Protein AF-A0A066YVK7-F1 (afdb_monomer_lite)

pLDDT: mean 96.4, std 4.85, range [68.75, 98.81]

Sequence (74 aa):
MFRDANDRLYATDNRDPFTGAYVLSRGLLGSTADGRVYVASPLLKQRFDLATGACLDEDGVRIAVHAVHAVHPV

Foldseek 3Di:
DDADPVRDDWDWQQADPVPRDSAQVVFDWDADPVGFIWGQGPPPGFTAGRVFQDTPPDPPDGIDTDDDDDDDDD

Organism: NCBI:txid1348663

Radius of gyration: 12.3 Å; chains: 1; bounding box: 37×28×30 Å

InterPro domains:
  IPR012748 Rieske-like [2Fe-2S] domain, NirD-type [PF13806] (1-70)
  IPR017881 Nitrite reductase (NADH) small subunit [PTHR40562] (1-71)
  IPR036922 Rieske [2Fe-2S] iron-sulphur domain superfamily [G3DSA:2.102.10.10] (1-73)
  IPR036922 Rieske [2Fe-2S] iron-sulphur domain superfamily [SSF50022] (2-70)

Secondary structure (DSSP, 8-state):
-EE-TT--EEEE-SB-TTT--B-GGGSEEEE-TT--EEEE-TTT--EEETTT-BBSSSTT-B--EE--------

Structure (mmCIF, N/CA/C/O backbone):
data_AF-A0A066YVK7-F1
#
_entry.id   AF-A0A066YVK7-F1
#
loop_
_atom_site.group_PDB
_atom_site.id
_atom_site.type_symbol
_atom_site.label_atom_id
_atom_site.label_alt_id
_atom_site.label_comp_id
_atom_site.label_asym_id
_atom_site.label_entity_id
_atom_site.label_seq_id
_atom_site.pdbx_PDB_ins_code
_atom_site.Cartn_x
_atom_site.Cartn_y
_atom_site.Cartn_z
_atom_site.occupancy
_atom_site.B_iso_or_equiv
_atom_site.auth_seq_id
_atom_site.auth_comp_id
_atom_site.auth_asym_id
_atom_site.auth_atom_id
_atom_site.pdbx_PDB_model_num
ATOM 1 N N . MET A 1 1 ? -2.486 -7.203 6.062 1.00 96.06 1 MET A N 1
ATOM 2 C CA . MET A 1 1 ? -3.676 -6.575 6.670 1.00 96.06 1 MET A CA 1
ATOM 3 C C . MET A 1 1 ? -3.215 -5.313 7.364 1.00 96.06 1 MET A C 1
ATOM 5 O O . MET A 1 1 ? -2.261 -5.385 8.129 1.00 96.06 1 MET A O 1
ATOM 9 N N . PHE A 1 2 ? -3.866 -4.195 7.084 1.00 97.94 2 PHE A N 1
ATOM 10 C CA . PHE A 1 2 ? -3.615 -2.897 7.695 1.00 97.94 2 PHE A CA 1
ATOM 11 C C . PHE A 1 2 ? -4.946 -2.290 8.123 1.00 97.94 2 PHE A C 1
ATOM 13 O O . PHE A 1 2 ? -5.985 -2.581 7.528 1.00 97.94 2 PHE A O 1
ATOM 20 N N . ARG A 1 3 ? -4.894 -1.451 9.152 1.00 97.06 3 ARG A N 1
ATOM 21 C CA . ARG A 1 3 ? -6.018 -0.668 9.658 1.00 97.06 3 ARG A CA 1
ATOM 22 C C . ARG A 1 3 ? -5.534 0.767 9.791 1.00 97.06 3 ARG A C 1
ATOM 24 O O . ARG A 1 3 ? -4.511 0.986 10.438 1.00 97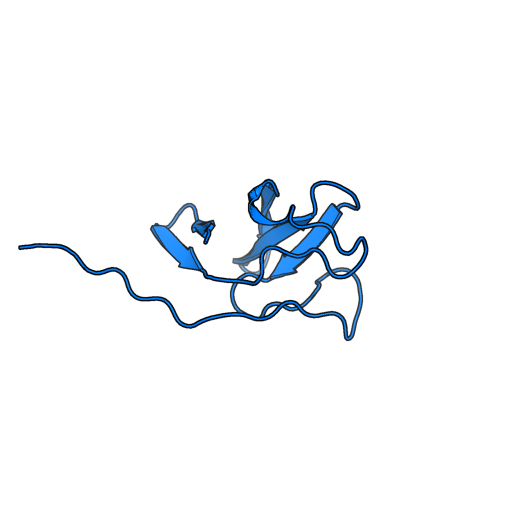.06 3 ARG A O 1
ATOM 31 N N . ASP A 1 4 ? -6.210 1.704 9.136 1.00 95.62 4 ASP A N 1
ATOM 32 C CA . ASP A 1 4 ? -5.865 3.123 9.247 1.00 95.62 4 ASP A CA 1
ATOM 33 C C . ASP A 1 4 ? -6.486 3.772 10.497 1.00 95.62 4 ASP A C 1
ATOM 35 O O . ASP A 1 4 ? -7.202 3.132 11.268 1.00 95.62 4 ASP A O 1
ATOM 39 N N . ALA A 1 5 ? -6.199 5.058 10.709 1.00 92.31 5 ALA A N 1
ATOM 40 C CA . ALA A 1 5 ? -6.717 5.817 11.849 1.00 92.31 5 ALA A CA 1
ATOM 41 C C . ALA A 1 5 ? -8.247 6.018 11.826 1.00 92.31 5 ALA A C 1
ATOM 43 O O . ALA A 1 5 ? -8.820 6.399 12.842 1.00 92.31 5 ALA A O 1
ATOM 44 N N . ASN A 1 6 ? -8.901 5.760 10.690 1.00 94.06 6 ASN A N 1
ATOM 45 C CA . ASN A 1 6 ? -10.350 5.843 10.507 1.00 94.06 6 ASN A CA 1
ATOM 46 C C . ASN A 1 6 ? -11.004 4.449 10.502 1.00 94.06 6 ASN A C 1
ATOM 48 O O . ASN A 1 6 ? -12.101 4.286 9.967 1.00 94.06 6 ASN A O 1
ATOM 52 N N . ASP A 1 7 ? -10.320 3.436 11.046 1.00 94.50 7 ASP A N 1
ATOM 53 C CA . ASP A 1 7 ? -10.771 2.043 11.114 1.00 94.50 7 ASP A CA 1
ATOM 54 C C . ASP A 1 7 ? -11.008 1.354 9.757 1.00 94.50 7 ASP A C 1
ATOM 56 O O . ASP A 1 7 ? -11.561 0.249 9.697 1.00 94.50 7 ASP A O 1
ATOM 60 N N . ARG A 1 8 ? -10.540 1.938 8.646 1.00 95.25 8 ARG A N 1
ATOM 61 C CA . ARG A 1 8 ? -10.658 1.303 7.327 1.00 95.25 8 ARG A CA 1
ATOM 62 C C . ARG A 1 8 ? -9.632 0.185 7.214 1.00 95.25 8 ARG A C 1
ATOM 64 O O . ARG A 1 8 ? -8.461 0.347 7.565 1.00 95.25 8 ARG A O 1
ATOM 71 N N . LEU A 1 9 ? -10.087 -0.959 6.710 1.00 97.19 9 LEU A N 1
ATOM 72 C CA . LEU A 1 9 ? -9.263 -2.145 6.517 1.00 97.19 9 LEU A CA 1
ATOM 73 C C . LEU A 1 9 ? -8.716 -2.210 5.096 1.00 97.19 9 LEU A C 1
ATOM 75 O O . LEU A 1 9 ? -9.439 -1.971 4.131 1.00 97.19 9 LEU A O 1
ATOM 79 N N . TYR A 1 10 ? -7.456 -2.624 4.989 1.00 98.31 10 TYR A N 1
ATOM 80 C CA . TYR A 1 10 ? -6.777 -2.874 3.722 1.00 98.31 10 TYR A CA 1
ATOM 81 C C . TYR A 1 10 ? -6.036 -4.209 3.783 1.00 98.31 10 TYR A C 1
ATOM 83 O O . TYR A 1 10 ? -5.456 -4.581 4.812 1.00 98.31 10 TYR A O 1
ATOM 91 N N . ALA A 1 11 ? -6.013 -4.936 2.671 1.00 98.38 11 ALA A N 1
ATOM 92 C CA . ALA A 1 11 ? -5.279 -6.186 2.545 1.00 98.38 11 ALA A CA 1
ATOM 93 C C . ALA A 1 11 ? -4.388 -6.130 1.306 1.00 98.38 11 ALA A C 1
ATOM 95 O O . ALA A 1 11 ? -4.865 -5.871 0.208 1.00 98.38 11 ALA A O 1
ATOM 96 N N . THR A 1 12 ? -3.096 -6.389 1.491 1.00 98.56 12 THR A N 1
ATOM 97 C CA . THR A 1 12 ? -2.104 -6.425 0.415 1.00 98.56 12 THR A CA 1
ATOM 98 C C . THR A 1 12 ? -1.173 -7.613 0.608 1.00 98.56 12 THR A C 1
ATOM 100 O O . THR A 1 12 ? -1.116 -8.188 1.705 1.00 98.56 12 THR A O 1
ATOM 103 N N . ASP A 1 13 ? -0.390 -7.933 -0.419 1.00 98.50 13 ASP A N 1
ATOM 104 C CA . ASP A 1 13 ? 0.765 -8.812 -0.251 1.00 98.50 13 ASP A CA 1
ATOM 105 C C . ASP A 1 13 ? 1.735 -8.240 0.789 1.00 98.50 13 ASP A C 1
ATOM 107 O O . ASP A 1 13 ? 1.922 -7.028 0.904 1.00 98.50 13 ASP A O 1
ATOM 111 N N . ASN A 1 14 ? 2.356 -9.129 1.568 1.00 98.69 14 ASN A N 1
ATOM 112 C CA . ASN A 1 14 ? 3.338 -8.745 2.586 1.00 98.69 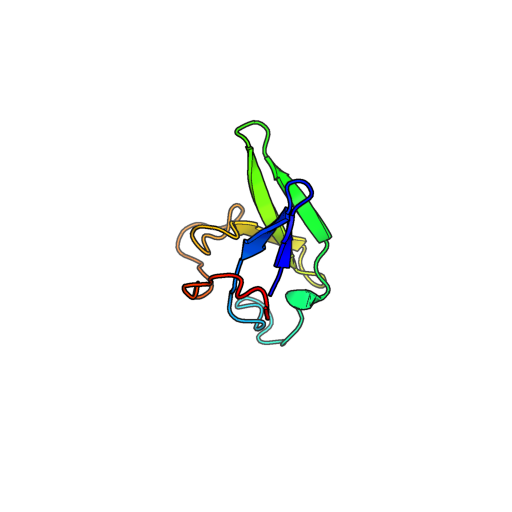14 ASN A CA 1
ATOM 113 C C . ASN A 1 14 ? 4.769 -8.631 2.021 1.00 98.69 14 ASN A C 1
ATOM 115 O O . ASN A 1 14 ? 5.682 -8.179 2.714 1.00 98.69 14 ASN A O 1
ATOM 119 N N . ARG A 1 15 ? 4.979 -9.091 0.783 1.00 98.62 15 ARG A N 1
ATOM 120 C CA . ARG A 1 15 ? 6.278 -9.089 0.112 1.00 98.62 15 ARG A CA 1
ATOM 121 C C . ARG A 1 15 ? 6.578 -7.701 -0.443 1.00 98.62 15 ARG A C 1
ATOM 123 O O . ARG A 1 15 ? 5.827 -7.191 -1.265 1.00 98.62 15 ARG A O 1
ATOM 130 N N . ASP A 1 16 ? 7.697 -7.130 -0.024 1.00 98.31 16 ASP A N 1
ATOM 131 C CA . ASP A 1 16 ? 8.271 -5.939 -0.638 1.00 98.31 16 ASP A CA 1
ATOM 132 C C . ASP A 1 16 ? 8.846 -6.323 -2.019 1.00 98.31 16 ASP A C 1
ATOM 134 O O . ASP A 1 16 ? 9.722 -7.193 -2.082 1.00 98.31 16 ASP A O 1
ATOM 138 N N . PRO A 1 17 ? 8.368 -5.728 -3.127 1.00 98.00 17 PRO A N 1
ATOM 139 C CA . PRO A 1 17 ? 8.818 -6.078 -4.471 1.00 98.00 17 PRO A CA 1
ATOM 140 C C . PRO A 1 17 ? 10.282 -5.701 -4.743 1.00 98.00 17 PRO A C 1
ATOM 142 O O . PRO A 1 17 ? 10.905 -6.341 -5.587 1.00 98.00 17 PRO A O 1
ATOM 145 N N . PHE A 1 18 ? 10.851 -4.731 -4.019 1.00 97.94 18 PHE A N 1
ATOM 146 C CA . PHE A 1 18 ? 12.231 -4.276 -4.223 1.00 97.94 18 PHE A CA 1
ATOM 147 C C . PHE A 1 18 ? 13.258 -5.217 -3.598 1.00 97.94 18 PHE A C 1
ATOM 149 O O . PHE A 1 18 ? 14.327 -5.448 -4.155 1.00 97.94 18 PHE A O 1
ATOM 156 N N . THR A 1 19 ? 12.943 -5.765 -2.425 1.00 97.69 19 THR A N 1
ATOM 157 C CA . THR A 1 19 ? 13.867 -6.624 -1.663 1.00 97.69 19 THR A CA 1
ATOM 158 C C . THR A 1 19 ? 13.489 -8.100 -1.718 1.00 97.69 19 THR A C 1
ATOM 160 O O . THR A 1 19 ? 14.291 -8.972 -1.393 1.00 97.69 19 THR A O 1
ATOM 163 N N . GLY A 1 20 ? 12.247 -8.401 -2.092 1.00 98.00 20 GLY A N 1
ATOM 164 C CA . GLY A 1 20 ? 11.668 -9.735 -2.040 1.00 98.00 20 GLY A CA 1
ATOM 165 C C . GLY A 1 20 ? 11.340 -10.233 -0.630 1.00 98.00 20 GLY A C 1
ATOM 166 O O . GLY A 1 20 ? 10.868 -11.365 -0.503 1.00 98.00 20 GLY A O 1
ATOM 167 N N . ALA A 1 21 ? 11.562 -9.423 0.410 1.00 98.44 21 ALA A N 1
ATOM 168 C CA . ALA A 1 21 ? 11.346 -9.794 1.803 1.00 98.44 21 ALA A CA 1
ATOM 169 C C . ALA A 1 21 ? 9.884 -9.592 2.238 1.00 98.44 21 ALA A C 1
ATOM 171 O O . ALA A 1 21 ? 9.210 -8.656 1.815 1.00 98.44 21 ALA A O 1
ATOM 172 N N . TYR A 1 22 ? 9.389 -10.440 3.141 1.00 98.62 22 TYR A N 1
ATOM 173 C CA . TYR A 1 22 ? 8.017 -10.377 3.664 1.00 98.62 22 TYR A CA 1
ATOM 174 C C . TYR A 1 22 ? 7.901 -9.420 4.858 1.00 98.62 22 TYR A C 1
ATOM 176 O O . TYR A 1 22 ? 7.748 -9.848 6.005 1.00 98.62 22 TYR A O 1
ATOM 184 N N . VAL A 1 23 ? 8.025 -8.119 4.597 1.00 98.56 23 VAL A N 1
ATOM 185 C CA . VAL A 1 23 ? 8.229 -7.096 5.637 1.00 98.56 23 VAL A CA 1
ATOM 186 C C . VAL A 1 23 ? 7.200 -5.966 5.650 1.00 98.56 23 VAL A C 1
ATOM 188 O O . VAL A 1 23 ? 7.214 -5.184 6.598 1.00 98.56 23 VAL A O 1
ATOM 191 N N . LEU A 1 24 ? 6.299 -5.860 4.667 1.00 98.69 24 LEU A N 1
ATOM 192 C CA . LEU A 1 24 ? 5.403 -4.696 4.556 1.00 98.69 24 LEU A CA 1
ATOM 193 C C . LEU A 1 24 ? 4.477 -4.523 5.767 1.00 98.69 24 LEU A C 1
ATOM 195 O O . LEU A 1 24 ? 4.197 -3.398 6.161 1.00 98.69 24 LEU A O 1
ATOM 199 N N . SER A 1 25 ? 4.072 -5.603 6.433 1.00 98.31 25 SER A N 1
ATOM 200 C CA . SER A 1 25 ? 3.262 -5.565 7.660 1.00 98.31 25 SER A CA 1
ATOM 201 C C . SER A 1 25 ? 3.940 -4.873 8.847 1.00 98.31 25 SER A C 1
ATOM 203 O O . SER A 1 25 ? 3.266 -4.527 9.812 1.00 98.31 25 SER A O 1
ATOM 205 N N . ARG A 1 26 ? 5.261 -4.660 8.784 1.00 98.31 26 ARG A N 1
ATOM 206 C CA . ARG A 1 26 ? 6.044 -3.900 9.773 1.00 98.31 26 ARG A CA 1
ATOM 207 C C . ARG A 1 26 ? 6.288 -2.451 9.348 1.00 98.31 26 ARG A C 1
ATOM 209 O O . ARG A 1 26 ? 7.026 -1.734 10.021 1.00 98.31 26 ARG A O 1
ATOM 216 N N . GLY A 1 27 ? 5.753 -2.052 8.197 1.00 98.12 27 GLY A N 1
ATOM 217 C CA . GLY A 1 27 ? 5.910 -0.716 7.647 1.00 98.12 27 GLY A CA 1
ATOM 218 C C . GLY A 1 27 ? 5.131 0.329 8.431 1.00 98.12 27 GLY A C 1
ATOM 219 O O . GLY A 1 27 ? 4.120 0.036 9.069 1.00 98.12 27 GLY A O 1
ATOM 220 N N . LEU A 1 28 ? 5.611 1.569 8.367 1.00 98.31 28 LEU A N 1
ATOM 221 C CA . LEU A 1 28 ? 4.915 2.702 8.965 1.00 98.31 28 LEU A CA 1
ATOM 222 C C . LEU A 1 28 ? 3.745 3.102 8.064 1.00 98.31 28 LEU A C 1
ATOM 224 O O . LEU A 1 28 ? 3.932 3.274 6.858 1.00 98.31 28 LEU A O 1
ATOM 228 N N . LEU A 1 29 ? 2.565 3.278 8.655 1.00 98.44 29 LEU A N 1
ATOM 229 C CA . LEU A 1 29 ? 1.425 3.859 7.956 1.00 98.44 29 LEU A CA 1
ATOM 230 C C . LEU A 1 29 ? 1.533 5.382 7.916 1.00 98.44 29 LEU A C 1
ATOM 232 O O . LEU A 1 29 ? 1.948 6.012 8.888 1.00 98.44 29 LEU A O 1
ATOM 236 N N . GLY A 1 30 ? 1.126 5.966 6.797 1.00 97.94 30 GLY A N 1
ATOM 237 C CA . GLY A 1 30 ? 1.028 7.409 6.630 1.00 97.94 30 GLY A CA 1
ATOM 238 C C . GLY A 1 30 ? -0.063 7.787 5.640 1.00 97.94 30 GLY A C 1
ATOM 239 O O . GLY A 1 30 ? -0.692 6.926 5.024 1.00 97.94 30 GLY A O 1
ATOM 240 N N . SER A 1 31 ? -0.277 9.089 5.493 1.00 97.75 31 SER A N 1
ATOM 241 C CA . SER A 1 31 ? -1.211 9.652 4.524 1.00 97.75 31 SER A CA 1
ATOM 242 C C . SER A 1 31 ? -0.553 10.771 3.729 1.00 97.75 31 SER A C 1
ATOM 244 O O . SER A 1 31 ? 0.215 11.565 4.274 1.00 97.75 31 SE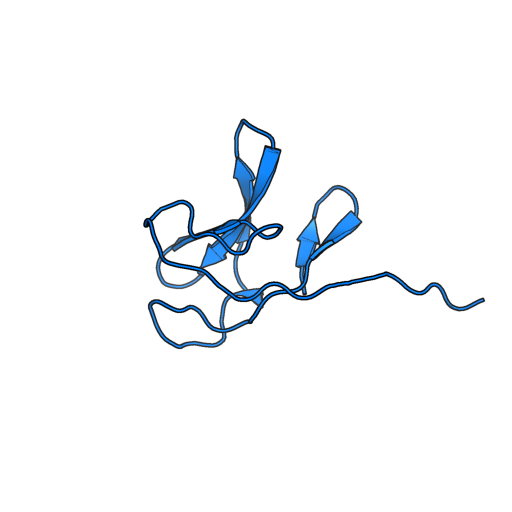R A O 1
ATOM 246 N N . THR A 1 32 ? -0.856 10.851 2.439 1.00 96.12 32 THR A N 1
ATOM 247 C CA . THR A 1 32 ? -0.469 11.988 1.598 1.00 96.12 32 THR A CA 1
ATOM 248 C C . THR A 1 32 ? -1.360 13.208 1.872 1.00 96.12 32 THR A C 1
ATOM 250 O O . THR A 1 32 ? -2.399 13.099 2.525 1.00 96.12 32 THR A O 1
ATOM 253 N N . ALA A 1 33 ? -0.980 14.381 1.352 1.00 95.69 33 ALA A N 1
ATOM 254 C CA . ALA A 1 33 ? -1.770 15.611 1.494 1.00 95.69 33 ALA A CA 1
ATOM 255 C C . ALA A 1 33 ? -3.168 15.513 0.848 1.00 95.69 33 ALA A C 1
ATOM 257 O O . ALA A 1 33 ? -4.109 16.141 1.319 1.00 95.69 33 ALA A O 1
ATOM 258 N N . ASP A 1 34 ? -3.308 14.698 -0.199 1.00 94.94 34 ASP A N 1
ATOM 259 C CA . ASP A 1 34 ? -4.573 14.373 -0.869 1.00 94.94 34 ASP A CA 1
ATOM 260 C C . ASP A 1 34 ? -5.329 13.194 -0.220 1.00 94.94 34 ASP A C 1
ATOM 262 O O . ASP A 1 34 ? -6.353 12.757 -0.736 1.00 94.94 34 ASP A O 1
ATOM 266 N N . GLY A 1 35 ? -4.852 12.682 0.922 1.00 95.06 35 GLY A N 1
ATOM 267 C CA . GLY A 1 35 ? -5.573 11.713 1.753 1.00 95.06 35 GLY A CA 1
ATOM 268 C C . GLY A 1 35 ? -5.381 10.238 1.385 1.00 95.06 35 GLY A C 1
ATOM 269 O O . GLY A 1 35 ? -6.066 9.387 1.952 1.00 95.06 35 GLY A O 1
ATOM 270 N N . ARG A 1 36 ? -4.453 9.897 0.481 1.00 96.38 36 ARG A N 1
ATOM 271 C CA . ARG A 1 36 ? -4.125 8.494 0.182 1.00 96.38 36 ARG A CA 1
ATOM 272 C C . ARG A 1 36 ? -3.369 7.875 1.346 1.00 96.38 36 ARG A C 1
ATOM 274 O O . ARG A 1 36 ? -2.340 8.406 1.764 1.00 96.38 36 ARG A O 1
ATOM 281 N N . VAL A 1 37 ? -3.860 6.744 1.847 1.00 98.44 37 VAL A N 1
ATOM 282 C CA . VAL A 1 37 ? -3.197 5.976 2.907 1.00 98.44 37 VAL A CA 1
ATOM 283 C C . VAL A 1 37 ? -2.157 5.058 2.279 1.00 98.44 37 VAL A C 1
ATOM 285 O O . VAL A 1 37 ? -2.454 4.342 1.324 1.00 98.44 37 VAL A O 1
ATOM 288 N N . TYR A 1 38 ? -0.948 5.048 2.829 1.00 98.69 38 TYR A N 1
ATOM 289 C CA . TYR A 1 38 ? 0.140 4.198 2.361 1.00 98.69 38 TYR A CA 1
ATOM 290 C C . TYR A 1 38 ? 0.839 3.470 3.507 1.00 98.69 38 TYR A C 1
ATOM 292 O O . TYR A 1 38 ? 0.780 3.891 4.664 1.00 98.69 38 TYR A O 1
ATOM 300 N N . VAL A 1 39 ? 1.570 2.411 3.159 1.00 98.81 39 VAL A N 1
ATOM 301 C CA . VAL A 1 39 ? 2.587 1.785 4.010 1.00 98.81 39 VAL A CA 1
ATOM 302 C C . VAL A 1 39 ? 3.978 2.042 3.435 1.00 98.81 39 VAL A C 1
ATOM 304 O O . VAL A 1 39 ? 4.217 1.810 2.253 1.00 98.81 39 VAL A O 1
ATOM 307 N N . ALA A 1 40 ? 4.907 2.534 4.253 1.00 98.69 40 ALA A N 1
ATOM 308 C CA . ALA A 1 40 ? 6.311 2.670 3.870 1.00 98.69 40 ALA A CA 1
ATOM 309 C C . ALA A 1 40 ? 7.071 1.366 4.154 1.00 98.69 40 ALA A C 1
ATOM 311 O O . ALA A 1 40 ? 7.063 0.895 5.297 1.00 98.69 40 ALA A O 1
ATOM 312 N N . SER A 1 41 ? 7.760 0.801 3.153 1.00 98.38 41 SER A N 1
ATOM 313 C CA . SER A 1 41 ? 8.614 -0.381 3.338 1.00 98.38 41 SER A CA 1
ATOM 314 C C . SER A 1 41 ? 9.615 -0.133 4.476 1.00 98.38 41 SER A C 1
ATOM 316 O O . SER A 1 41 ? 10.309 0.888 4.468 1.00 98.38 41 SER A O 1
ATOM 318 N N . PRO A 1 42 ? 9.755 -1.045 5.456 1.00 98.12 42 PRO A N 1
ATOM 319 C CA . PRO A 1 42 ? 10.715 -0.871 6.543 1.00 98.12 42 PRO A CA 1
ATOM 320 C C . PRO A 1 42 ? 12.163 -0.766 6.072 1.00 98.12 42 PRO A C 1
ATOM 322 O O . PRO A 1 42 ? 12.958 -0.100 6.738 1.00 98.12 42 PRO A O 1
ATOM 325 N N . LEU A 1 43 ? 12.494 -1.418 4.954 1.00 97.56 43 LEU A N 1
ATOM 326 C CA . LEU A 1 43 ? 13.868 -1.585 4.489 1.00 97.56 43 LEU A CA 1
ATOM 327 C C . LEU A 1 43 ? 14.315 -0.400 3.637 1.00 97.56 43 LEU A C 1
ATOM 329 O O . LEU A 1 43 ? 15.298 0.252 3.974 1.00 97.56 43 LEU A O 1
ATOM 333 N N . LEU A 1 44 ? 13.570 -0.103 2.571 1.00 97.38 44 LEU A N 1
ATOM 334 C CA . LEU A 1 44 ? 13.969 0.878 1.557 1.00 97.38 44 LEU A CA 1
ATOM 335 C C . LEU A 1 44 ? 13.022 2.087 1.449 1.00 97.38 44 LEU A C 1
ATOM 337 O O . LEU A 1 44 ? 13.259 2.989 0.655 1.00 97.38 44 LEU A O 1
ATOM 341 N N . LYS A 1 45 ? 12.007 2.158 2.319 1.00 98.00 45 LYS A N 1
ATOM 342 C CA . LYS A 1 45 ? 11.111 3.312 2.525 1.00 98.00 45 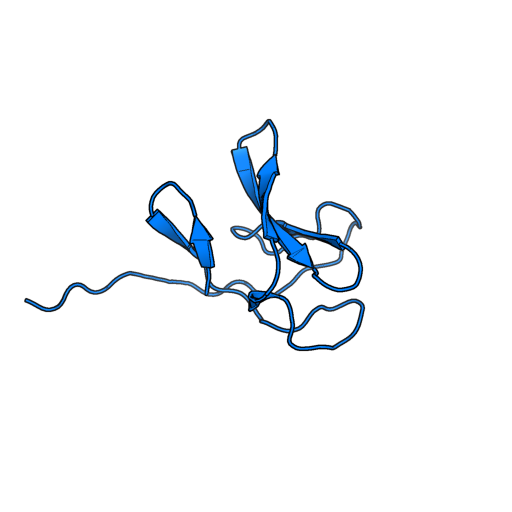LYS A CA 1
ATOM 343 C C . LYS A 1 45 ? 10.167 3.669 1.379 1.00 98.00 45 LYS A C 1
ATOM 345 O O . LYS A 1 45 ? 9.405 4.616 1.560 1.00 98.00 45 LYS A O 1
ATOM 350 N N . GLN A 1 46 ? 10.122 2.906 0.285 1.00 98.50 46 GLN A N 1
ATOM 351 C CA . GLN A 1 46 ? 9.098 3.114 -0.742 1.00 98.50 46 GLN A CA 1
ATOM 352 C C . GLN A 1 46 ? 7.708 2.996 -0.131 1.00 98.50 46 GLN A C 1
ATOM 354 O O . GLN A 1 46 ? 7.439 2.120 0.698 1.00 98.50 46 GLN A O 1
ATOM 359 N N . ARG A 1 47 ? 6.833 3.904 -0.535 1.00 98.69 47 ARG A N 1
ATOM 360 C CA . ARG A 1 47 ? 5.474 4.041 -0.038 1.00 98.69 47 ARG A CA 1
ATOM 361 C C . ARG A 1 47 ? 4.530 3.362 -1.011 1.00 98.69 47 ARG A C 1
ATOM 363 O O . ARG A 1 47 ? 4.490 3.714 -2.185 1.00 98.69 47 ARG A O 1
ATOM 370 N N . PHE A 1 48 ? 3.746 2.420 -0.509 1.00 98.75 48 PHE A N 1
ATOM 371 C CA . PHE A 1 48 ? 2.729 1.723 -1.285 1.00 98.75 48 PHE A CA 1
ATOM 372 C C . PHE A 1 48 ? 1.348 2.173 -0.836 1.00 98.75 48 PHE A C 1
ATOM 374 O O . PHE A 1 48 ? 0.999 2.010 0.334 1.00 98.75 48 PHE A O 1
ATOM 381 N N . ASP A 1 49 ? 0.578 2.738 -1.760 1.00 98.56 49 ASP A N 1
ATOM 382 C CA . ASP A 1 49 ? -0.826 3.084 -1.559 1.00 98.56 49 ASP A CA 1
ATOM 383 C C . ASP A 1 49 ? -1.621 1.820 -1.196 1.00 98.56 49 ASP A C 1
ATOM 385 O O . ASP A 1 49 ? -1.597 0.825 -1.920 1.00 98.56 49 ASP A O 1
ATOM 389 N N . LEU A 1 50 ? -2.313 1.837 -0.056 1.00 98.50 50 LEU A N 1
ATOM 390 C CA . LEU A 1 50 ? -3.014 0.661 0.461 1.00 98.50 50 LEU A CA 1
ATOM 391 C C . LEU A 1 50 ? -4.322 0.350 -0.277 1.00 98.50 50 LEU A C 1
ATOM 393 O O . LEU A 1 50 ? -4.816 -0.773 -0.175 1.00 98.50 50 LEU A O 1
ATOM 397 N N . ALA A 1 51 ? -4.895 1.319 -0.994 1.00 97.81 51 ALA A N 1
ATOM 398 C CA . ALA A 1 51 ? -6.136 1.139 -1.741 1.00 97.81 51 ALA A CA 1
ATOM 399 C C . ALA A 1 51 ? -5.883 0.557 -3.139 1.00 97.81 51 ALA A C 1
ATOM 401 O O . ALA A 1 51 ? -6.684 -0.229 -3.639 1.00 97.81 51 ALA A O 1
ATOM 402 N N . THR A 1 52 ? -4.774 0.940 -3.770 1.00 98.12 52 THR A N 1
ATOM 403 C CA . THR A 1 52 ? -4.460 0.602 -5.169 1.00 98.12 52 THR A CA 1
ATOM 404 C C . THR A 1 52 ? -3.244 -0.307 -5.323 1.00 98.12 52 THR A C 1
ATOM 406 O O . THR A 1 52 ? -3.042 -0.886 -6.389 1.00 98.12 52 THR A O 1
ATOM 409 N N . GLY A 1 53 ? -2.412 -0.415 -4.286 1.00 98.38 53 GLY A N 1
ATOM 410 C CA . GLY A 1 53 ? -1.143 -1.136 -4.312 1.00 98.38 53 GLY A CA 1
ATOM 411 C C . GLY A 1 53 ? -0.033 -0.403 -5.065 1.00 98.38 53 GLY A C 1
ATOM 412 O O . GLY A 1 53 ? 1.071 -0.934 -5.174 1.00 98.38 53 GLY A O 1
ATOM 413 N N . ALA A 1 54 ? -0.297 0.789 -5.608 1.00 98.56 54 ALA A N 1
ATOM 414 C CA . ALA A 1 54 ? 0.683 1.539 -6.379 1.00 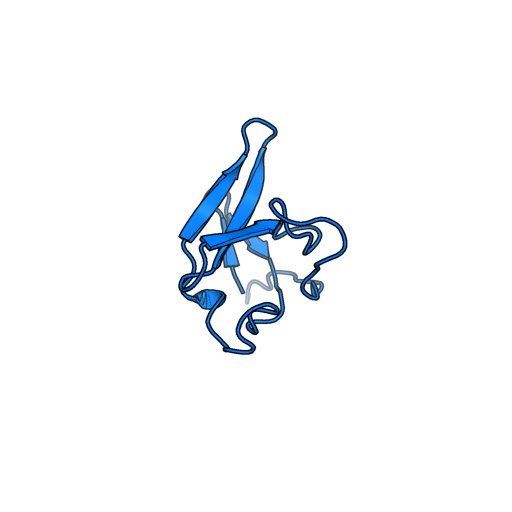98.56 54 ALA A CA 1
ATOM 415 C C . ALA A 1 54 ? 1.843 2.018 -5.500 1.00 98.56 54 ALA A C 1
ATOM 417 O O . ALA A 1 54 ? 1.629 2.578 -4.424 1.00 98.56 54 ALA A O 1
ATOM 418 N N . CYS A 1 55 ? 3.072 1.828 -5.979 1.00 98.44 55 CYS A N 1
ATOM 419 C CA . CYS A 1 55 ? 4.221 2.526 -5.425 1.00 98.44 55 CYS A CA 1
ATOM 420 C C . CYS A 1 55 ? 4.091 4.022 -5.746 1.00 98.44 55 CYS A C 1
ATOM 422 O O . CYS A 1 55 ? 3.845 4.399 -6.889 1.00 98.44 55 CYS A O 1
ATOM 424 N N . LEU A 1 56 ? 4.227 4.872 -4.732 1.00 98.06 56 LEU A N 1
ATOM 425 C CA . LEU A 1 56 ? 4.142 6.329 -4.863 1.00 98.06 56 LEU A CA 1
ATOM 426 C C . LEU A 1 56 ? 5.484 6.975 -5.223 1.00 98.06 56 LEU A C 1
ATOM 428 O O . LEU A 1 56 ? 5.524 8.170 -5.503 1.00 98.06 56 LEU A O 1
ATOM 432 N N . ASP A 1 57 ? 6.566 6.201 -5.158 1.00 97.62 57 ASP A N 1
ATOM 433 C CA . ASP A 1 57 ? 7.935 6.679 -5.356 1.00 97.62 57 ASP A CA 1
ATOM 434 C C . ASP A 1 57 ? 8.562 6.158 -6.661 1.00 97.62 57 ASP A C 1
ATOM 436 O O . ASP A 1 57 ? 9.574 6.694 -7.100 1.00 97.62 57 ASP A O 1
ATOM 440 N N . GLU A 1 58 ? 7.967 5.138 -7.294 1.00 97.12 58 GLU A N 1
ATOM 441 C CA . GLU A 1 58 ? 8.455 4.562 -8.550 1.00 97.12 58 GLU A CA 1
ATOM 442 C C . GLU A 1 58 ? 7.301 4.066 -9.429 1.00 97.12 58 GLU A C 1
ATOM 444 O O . GLU A 1 58 ? 6.512 3.204 -9.030 1.00 97.12 58 GLU A O 1
ATOM 449 N N . ASP A 1 59 ? 7.217 4.603 -10.645 1.00 96.56 59 ASP A N 1
ATOM 450 C CA . ASP A 1 59 ? 6.151 4.279 -11.586 1.00 96.56 59 ASP A CA 1
ATOM 451 C C . ASP A 1 59 ? 6.217 2.820 -12.057 1.00 96.56 59 ASP A C 1
ATOM 453 O O . ASP A 1 59 ? 7.274 2.254 -12.319 1.00 96.56 59 ASP A O 1
ATOM 457 N N . GLY A 1 60 ? 5.046 2.200 -12.207 1.00 96.56 60 GLY A N 1
ATOM 458 C CA . GLY A 1 60 ? 4.920 0.833 -12.723 1.00 96.56 60 GLY A CA 1
ATOM 459 C C . GLY A 1 60 ? 5.127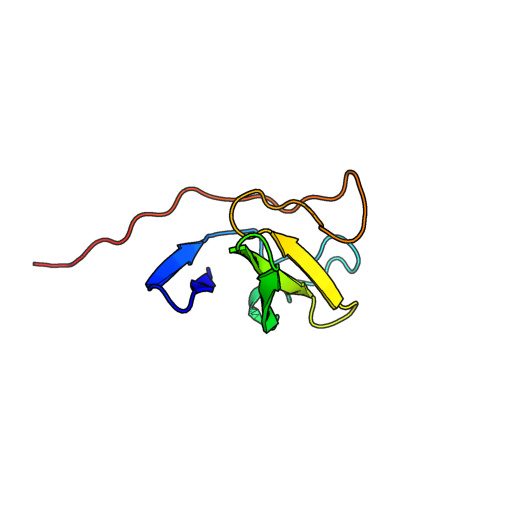 -0.276 -11.686 1.00 96.56 60 GLY A C 1
ATOM 460 O O . GLY A 1 60 ? 4.736 -1.414 -11.951 1.00 96.56 60 GLY A O 1
ATOM 461 N N . VAL A 1 61 ? 5.634 0.033 -10.488 1.00 98.25 61 VAL A N 1
ATOM 462 C CA . VAL A 1 61 ? 5.748 -0.939 -9.389 1.00 98.25 61 VAL A CA 1
ATOM 463 C C . VAL A 1 61 ? 4.452 -0.979 -8.580 1.00 98.25 61 VAL A C 1
ATOM 465 O O . VAL A 1 61 ? 3.922 0.054 -8.165 1.00 98.25 61 VAL A O 1
ATOM 468 N N . ARG A 1 62 ? 3.925 -2.186 -8.339 1.00 98.50 62 ARG A N 1
ATOM 469 C CA . ARG A 1 62 ? 2.710 -2.399 -7.540 1.00 98.50 62 ARG A CA 1
ATOM 470 C C . ARG A 1 62 ? 2.804 -3.645 -6.668 1.00 98.50 62 ARG A C 1
ATOM 472 O O . ARG A 1 62 ? 3.453 -4.619 -7.042 1.00 98.50 62 ARG A O 1
ATOM 479 N N . ILE A 1 63 ? 2.092 -3.622 -5.547 1.00 98.56 63 ILE A N 1
ATOM 480 C CA . ILE A 1 63 ? 1.769 -4.806 -4.742 1.00 98.56 63 ILE A CA 1
ATOM 481 C C . ILE A 1 63 ? 0.319 -5.225 -4.990 1.00 98.56 63 ILE A C 1
ATOM 483 O O . ILE A 1 63 ? -0.526 -4.388 -5.308 1.00 98.56 63 ILE A O 1
ATOM 487 N N . ALA A 1 64 ? 0.013 -6.516 -4.852 1.00 98.69 64 ALA A N 1
ATOM 488 C CA . ALA A 1 64 ? -1.365 -6.981 -4.976 1.00 98.69 64 ALA A CA 1
ATOM 489 C C . ALA A 1 64 ? -2.220 -6.451 -3.815 1.00 98.69 64 ALA A C 1
ATOM 491 O O . ALA A 1 64 ? -1.759 -6.410 -2.671 1.00 98.69 64 ALA A O 1
ATOM 492 N N . VAL A 1 65 ? -3.466 -6.086 -4.123 1.00 98.62 65 VAL A N 1
ATOM 493 C CA . VAL A 1 65 ? -4.499 -5.683 -3.159 1.00 98.62 65 VAL A CA 1
ATOM 494 C C . VAL A 1 65 ? -5.624 -6.708 -3.197 1.00 98.62 65 VAL A C 1
ATOM 496 O O . VAL A 1 65 ? -6.017 -7.175 -4.266 1.00 98.62 65 VAL A O 1
ATOM 499 N N . HIS A 1 66 ? -6.151 -7.040 -2.025 1.00 98.31 66 HIS A N 1
ATOM 500 C CA . HIS A 1 66 ? -7.186 -8.049 -1.838 1.00 98.31 66 HIS A CA 1
ATOM 501 C C . HIS A 1 66 ? -8.440 -7.410 -1.238 1.00 98.31 66 HIS A C 1
ATOM 503 O O . HIS A 1 66 ? -8.353 -6.549 -0.361 1.00 98.31 66 HIS A O 1
ATOM 509 N N . ALA A 1 67 ? -9.618 -7.844 -1.694 1.00 96.38 67 ALA A N 1
ATOM 510 C CA . ALA A 1 67 ? -10.886 -7.376 -1.142 1.00 96.38 67 ALA A CA 1
ATOM 511 C C . ALA A 1 67 ? -11.026 -7.809 0.326 1.00 96.38 67 ALA A C 1
ATOM 513 O O . ALA A 1 67 ? -10.777 -8.965 0.672 1.00 96.38 67 ALA A O 1
ATOM 514 N N . VAL A 1 68 ? -11.452 -6.886 1.187 1.00 95.44 68 VAL A N 1
ATOM 515 C CA . VAL A 1 68 ? -11.618 -7.126 2.623 1.00 95.44 68 VAL A CA 1
ATOM 516 C C . VAL A 1 68 ? -12.964 -6.587 3.090 1.00 95.44 68 VAL A C 1
ATOM 518 O O . VAL A 1 68 ? -13.393 -5.511 2.682 1.00 95.44 68 VAL A O 1
ATOM 521 N N . HIS A 1 69 ? -13.632 -7.346 3.953 1.00 90.88 69 HIS A N 1
ATOM 522 C CA . HIS A 1 69 ? -14.826 -6.915 4.668 1.00 90.88 69 HIS A CA 1
ATOM 523 C C . HIS A 1 69 ? -14.705 -7.358 6.127 1.00 90.88 69 HIS A C 1
ATOM 525 O O . HIS A 1 69 ? -14.246 -8.465 6.411 1.00 90.88 69 HIS A O 1
ATOM 531 N N . ALA A 1 70 ? -15.079 -6.481 7.057 1.00 89.00 70 ALA A N 1
ATOM 532 C CA . ALA A 1 70 ? -15.158 -6.845 8.464 1.00 89.00 70 ALA A CA 1
ATOM 533 C C . ALA A 1 70 ? -16.428 -7.668 8.700 1.00 89.00 70 ALA A C 1
ATOM 535 O O . ALA A 1 70 ? -17.505 -7.301 8.233 1.00 89.00 70 ALA A O 1
ATOM 536 N N . VAL A 1 71 ? -16.301 -8.763 9.445 1.00 89.19 71 VAL A N 1
ATOM 537 C CA . VAL A 1 71 ? -17.439 -9.516 9.975 1.00 89.19 71 VAL A CA 1
ATOM 538 C C . VAL A 1 71 ? -17.500 -9.279 11.477 1.00 89.19 71 VAL A C 1
ATOM 540 O O . VAL A 1 71 ? -16.511 -9.478 12.183 1.00 89.19 71 VAL A O 1
ATOM 543 N N . HIS A 1 72 ? -18.647 -8.819 11.965 1.00 80.88 72 HIS A N 1
ATOM 544 C CA . HIS A 1 72 ? -18.911 -8.724 13.395 1.00 80.88 72 HIS A CA 1
ATOM 545 C C . HIS A 1 72 ? -19.685 -9.978 13.810 1.00 80.88 72 HIS A C 1
ATOM 547 O O . HIS A 1 72 ? -20.770 -10.199 13.268 1.00 80.88 72 HIS A O 1
ATOM 553 N N . PRO A 1 73 ? -19.145 -10.824 14.705 1.00 76.94 73 PRO A N 1
ATOM 554 C CA . PRO A 1 73 ? -19.931 -11.907 15.269 1.00 76.94 73 PRO A CA 1
ATOM 555 C C . PRO A 1 73 ? -21.056 -11.314 16.126 1.00 76.94 73 PRO A C 1
ATOM 557 O O . PRO A 1 73 ? -20.821 -10.383 16.900 1.00 76.94 73 PRO A O 1
ATOM 560 N N . VAL A 1 74 ? -22.267 -11.834 15.910 1.00 68.75 74 VAL A N 1
ATOM 561 C CA . VAL A 1 74 ? -23.463 -11.593 16.733 1.00 68.75 74 VAL A CA 1
ATOM 562 C C . VAL A 1 74 ? -23.374 -12.314 18.069 1.00 68.75 74 VAL A C 1
ATOM 564 O O . VAL A 1 74 ? -22.758 -13.404 18.106 1.00 68.75 74 VAL A O 1
#